Protein AF-A0A292RYZ3-F1 (afdb_monomer)

Radius of gyration: 23.94 Å; Cα contacts (8 Å, |Δi|>4): 50; chains: 1; bounding box: 44×44×69 Å

Sequence (95 aa):
MKILNKNININFSSGLTTKLLLKEKCTNPCKLETYLNKEFGIETNFSGNKTMAYANTLCAQIFQKLSKKMNFNFLFPPFIRIYNKTSLIEKKFCI

Solvent-accessible surface area (backbone atoms only — not comparable to full-atom values): 6000 Å² total; per-residue (Å²): 132,84,82,75,84,69,87,68,80,60,68,83,91,73,91,70,54,73,73,54,52,51,51,33,71,71,43,56,29,71,63,48,31,54,46,38,29,72,78,69,70,41,87,61,83,53,88,76,25,24,45,55,38,45,51,52,53,52,50,52,53,51,52,53,53,48,50,54,53,51,52,47,41,67,79,51,55,78,83,74,79,79,70,52,75,79,73,68,53,79,78,76,79,82,124

Mean predicted aligned error: 12.78 Å

pLDDT: mean 75.66, std 15.17, range [37.34, 92.12]

Foldseek 3Di:
DPPPPPLPLDDDPDDDDPVLVVVLVVADQVVLQVVCCVPPVDHDDNVRRSRVSSVVVVVVVVVVVVVVVVVVCVVVPPPPPPQDPVNPPPPPPPD

Structure (mmCIF, N/CA/C/O backbone):
data_AF-A0A292RYZ3-F1
#
_entry.id   AF-A0A292RYZ3-F1
#
loop_
_atom_site.group_PDB
_atom_site.id
_atom_site.type_symbol
_atom_site.label_atom_id
_atom_site.label_alt_id
_atom_site.label_comp_id
_atom_site.label_asym_id
_atom_site.label_entity_id
_atom_site.label_seq_id
_atom_site.pdbx_PDB_ins_code
_atom_site.Cartn_x
_atom_site.Cartn_y
_atom_site.Cartn_z
_atom_site.occupancy
_atom_site.B_iso_or_equiv
_atom_site.auth_seq_id
_atom_site.auth_comp_id
_atom_site.auth_asym_id
_atom_site.auth_atom_id
_atom_site.pdbx_PDB_model_num
ATOM 1 N N . MET A 1 1 ? -21.686 -4.702 -22.507 1.00 41.19 1 MET A N 1
ATOM 2 C CA . MET A 1 1 ? -20.561 -3.747 -22.610 1.00 41.19 1 MET A CA 1
ATOM 3 C C . MET A 1 1 ? -19.300 -4.470 -22.142 1.00 41.19 1 MET A C 1
ATOM 5 O O . MET A 1 1 ? -19.160 -4.702 -20.950 1.00 41.19 1 MET A O 1
ATOM 9 N N . LYS A 1 2 ? -18.452 -4.966 -23.059 1.00 37.34 2 LYS A N 1
ATOM 10 C CA . LYS A 1 2 ? -17.186 -5.615 -22.672 1.00 37.34 2 LYS A CA 1
ATOM 11 C C . LYS A 1 2 ? -16.255 -4.519 -22.158 1.00 37.34 2 LYS A C 1
ATOM 13 O O . LYS A 1 2 ? -15.850 -3.662 -22.940 1.00 37.34 2 LYS A O 1
ATOM 18 N N . ILE A 1 3 ? -15.962 -4.525 -20.860 1.00 47.94 3 ILE A N 1
ATOM 19 C CA . ILE A 1 3 ? -14.920 -3.676 -20.283 1.00 47.94 3 ILE A CA 1
ATOM 20 C C . ILE A 1 3 ? -13.603 -4.196 -20.857 1.00 47.94 3 ILE A C 1
ATOM 22 O O . ILE A 1 3 ? -13.057 -5.200 -20.410 1.00 47.94 3 ILE A O 1
ATOM 26 N N . LEU A 1 4 ? -13.139 -3.565 -21.933 1.00 42.00 4 LEU A N 1
ATOM 27 C CA . LEU A 1 4 ? -11.775 -3.734 -22.404 1.00 42.00 4 LEU A CA 1
ATOM 28 C C . LEU A 1 4 ? -10.885 -3.126 -21.321 1.00 42.00 4 LEU A C 1
ATOM 30 O O . LEU A 1 4 ? -10.812 -1.902 -21.214 1.00 42.00 4 LEU A O 1
ATOM 34 N N . ASN A 1 5 ? -10.233 -3.973 -20.519 1.00 45.34 5 ASN A N 1
ATOM 35 C CA . ASN A 1 5 ? -9.098 -3.574 -19.688 1.00 45.34 5 ASN A CA 1
ATOM 36 C C . ASN A 1 5 ? -7.984 -3.101 -20.631 1.00 45.34 5 ASN A C 1
ATOM 38 O O . ASN A 1 5 ? -7.068 -3.844 -20.978 1.00 45.34 5 ASN A O 1
ATOM 42 N N . LYS A 1 6 ? -8.087 -1.862 -21.118 1.00 52.50 6 LYS A N 1
ATOM 43 C CA . LYS A 1 6 ? -6.928 -1.175 -21.666 1.00 52.50 6 LYS A CA 1
ATOM 44 C C . LYS A 1 6 ? -5.980 -1.008 -20.489 1.00 52.50 6 LYS A C 1
ATOM 46 O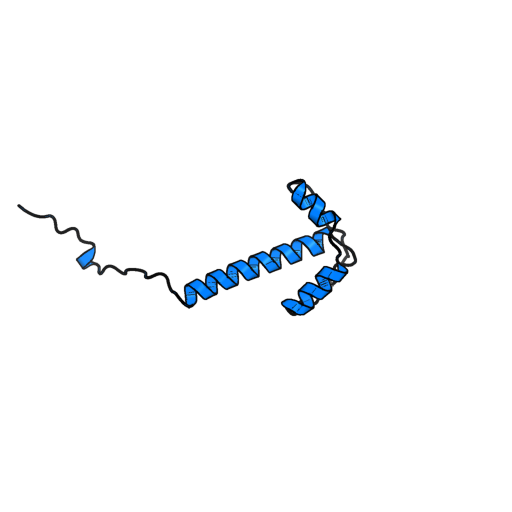 O . LYS A 1 6 ? -6.319 -0.323 -19.527 1.00 52.50 6 LYS A O 1
ATOM 51 N N . ASN A 1 7 ? -4.805 -1.620 -20.586 1.00 56.16 7 ASN A N 1
ATOM 52 C CA . ASN A 1 7 ? -3.663 -1.318 -19.732 1.00 56.16 7 ASN A CA 1
ATOM 53 C C . ASN A 1 7 ? -3.219 0.122 -20.016 1.00 56.16 7 ASN A C 1
ATOM 55 O O . ASN A 1 7 ? -2.260 0.373 -20.743 1.00 56.16 7 ASN A O 1
ATOM 59 N N . ILE A 1 8 ? -3.991 1.088 -19.521 1.00 61.94 8 ILE A N 1
ATOM 60 C CA . ILE A 1 8 ? -3.664 2.502 -19.609 1.00 61.94 8 ILE A CA 1
ATOM 61 C C . ILE A 1 8 ? -2.563 2.734 -18.584 1.00 61.94 8 ILE A C 1
ATOM 63 O O . ILE A 1 8 ? -2.734 2.473 -17.391 1.00 61.94 8 ILE A O 1
ATOM 67 N N . ASN A 1 9 ? -1.417 3.215 -19.052 1.00 61.53 9 ASN A N 1
ATOM 68 C CA . ASN A 1 9 ? -0.342 3.627 -18.168 1.00 61.53 9 ASN A CA 1
ATOM 69 C C . ASN A 1 9 ? -0.734 4.978 -17.546 1.00 61.53 9 ASN A C 1
ATOM 71 O O . ASN A 1 9 ? -0.507 6.040 -18.119 1.00 61.53 9 ASN A O 1
ATOM 75 N N . ILE A 1 10 ? -1.463 4.913 -16.433 1.00 69.62 10 ILE A N 1
ATOM 76 C CA . ILE A 1 10 ? -1.871 6.064 -15.625 1.00 69.62 10 ILE A CA 1
ATOM 77 C C . ILE A 1 10 ? -0.622 6.639 -14.957 1.00 69.62 10 ILE A C 1
ATOM 79 O O . ILE A 1 10 ? 0.100 5.877 -14.331 1.00 69.62 10 ILE A O 1
ATOM 83 N N . ASN A 1 11 ? -0.423 7.956 -15.041 1.00 69.75 11 ASN A N 1
ATOM 84 C CA . ASN A 1 11 ? 0.609 8.703 -14.315 1.00 69.75 11 ASN A CA 1
ATOM 85 C C . ASN A 1 11 ? -0.059 9.739 -13.397 1.00 69.75 11 ASN A C 1
ATOM 87 O O . ASN A 1 11 ? -1.174 10.187 -13.679 1.00 69.75 11 ASN A O 1
ATOM 91 N N . PHE A 1 12 ? 0.623 10.188 -12.339 1.00 68.31 12 PHE A N 1
ATOM 92 C CA . PHE A 1 12 ? 0.170 11.373 -11.604 1.00 68.31 12 PHE A CA 1
ATOM 93 C C . PHE A 1 12 ? 0.382 12.621 -12.470 1.00 68.31 12 PHE A C 1
ATOM 95 O O . PHE A 1 12 ? 1.502 12.917 -12.880 1.00 68.31 12 PHE A O 1
ATOM 102 N N . SER A 1 13 ? -0.692 13.357 -12.755 1.00 60.50 13 SER A N 1
ATOM 103 C CA . SER A 1 13 ? -0.655 14.548 -13.613 1.00 60.50 13 SER A CA 1
ATOM 104 C C . SER A 1 13 ? 0.059 15.738 -12.961 1.00 60.50 13 SER A C 1
ATOM 106 O O . SER A 1 13 ? 0.671 16.535 -13.665 1.00 60.50 13 SER A O 1
ATOM 108 N N . SER A 1 14 ? -0.011 15.858 -11.631 1.00 63.53 14 SER A N 1
ATOM 109 C CA . SER A 1 14 ? 0.666 16.865 -10.796 1.00 63.53 14 SER A CA 1
ATOM 110 C C . SER A 1 14 ? 0.231 16.700 -9.326 1.00 63.53 14 SER A C 1
ATOM 112 O O . SER A 1 14 ? -0.669 15.917 -9.027 1.00 63.53 14 SER A O 1
ATOM 114 N N . GLY A 1 15 ? 0.869 17.415 -8.388 1.00 69.50 15 GLY A N 1
ATOM 115 C CA . GLY A 1 15 ? 0.385 17.543 -6.999 1.00 69.50 15 GLY A CA 1
ATOM 116 C C . GLY A 1 15 ? 1.057 16.649 -5.950 1.00 69.50 15 GLY A C 1
ATOM 117 O O . GLY A 1 15 ? 0.746 16.752 -4.766 1.00 69.50 15 GLY A O 1
ATOM 118 N N . LEU A 1 16 ? 2.013 15.807 -6.343 1.00 73.94 16 LEU A N 1
ATOM 119 C CA . LEU A 1 16 ? 2.848 15.073 -5.393 1.00 73.94 16 LEU A CA 1
ATOM 120 C C . LEU A 1 16 ? 4.056 15.903 -4.956 1.00 73.94 16 LEU A C 1
ATOM 122 O O . LEU A 1 16 ? 4.697 16.581 -5.758 1.00 73.94 16 LEU A O 1
ATOM 126 N N . THR A 1 17 ? 4.426 15.781 -3.681 1.00 82.25 17 THR A N 1
ATOM 127 C CA . THR A 1 17 ? 5.721 16.284 -3.209 1.00 82.25 17 THR A CA 1
ATOM 128 C C . THR A 1 17 ? 6.861 15.516 -3.887 1.00 82.25 17 THR A C 1
ATOM 130 O O . THR A 1 17 ? 6.728 14.333 -4.211 1.00 82.25 17 THR A O 1
ATOM 133 N N . THR A 1 18 ? 8.021 16.154 -4.057 1.00 79.69 18 THR A N 1
ATOM 134 C CA . THR A 1 18 ? 9.226 15.547 -4.665 1.00 79.69 18 THR A CA 1
ATOM 135 C C . THR A 1 18 ? 9.608 14.208 -4.033 1.00 79.69 18 THR A C 1
ATOM 137 O O . THR A 1 18 ? 9.981 13.266 -4.731 1.00 79.69 18 THR A O 1
ATOM 140 N N . LYS A 1 19 ? 9.436 14.075 -2.713 1.00 85.12 19 LYS A N 1
ATOM 141 C CA . LYS A 1 19 ? 9.663 12.822 -1.980 1.00 85.12 19 LYS A CA 1
ATOM 142 C C . LYS A 1 19 ? 8.735 11.687 -2.429 1.00 85.12 19 LYS A C 1
ATOM 144 O O . LYS A 1 19 ? 9.173 10.541 -2.492 1.00 85.12 19 LYS A O 1
ATOM 149 N N . LEU A 1 20 ? 7.465 11.981 -2.706 1.00 82.31 20 LEU A N 1
ATOM 150 C CA . LEU A 1 20 ? 6.490 10.982 -3.153 1.00 82.31 20 LEU A CA 1
ATOM 151 C C . LEU A 1 20 ? 6.741 10.577 -4.610 1.00 82.31 20 LEU A C 1
ATOM 153 O O . LEU A 1 20 ? 6.715 9.387 -4.909 1.00 82.31 20 LEU A O 1
ATOM 157 N N . LEU A 1 21 ? 7.110 11.531 -5.469 1.00 81.88 21 LEU A N 1
ATOM 158 C CA . LEU A 1 21 ? 7.513 11.254 -6.855 1.00 81.88 21 LEU A CA 1
ATOM 159 C C . LEU A 1 21 ? 8.735 10.326 -6.932 1.00 81.88 21 LEU A C 1
ATOM 161 O O . LEU A 1 21 ? 8.782 9.408 -7.749 1.00 81.88 21 LEU A O 1
ATOM 165 N N . LEU A 1 22 ? 9.733 10.528 -6.066 1.00 84.38 22 LEU A N 1
ATOM 166 C CA . LEU A 1 22 ? 10.899 9.640 -6.009 1.00 84.38 22 LEU A CA 1
ATOM 167 C C . LEU A 1 22 ? 10.510 8.221 -5.581 1.00 84.38 22 LEU A C 1
ATOM 169 O O . LEU A 1 22 ? 10.986 7.247 -6.162 1.00 84.38 22 LEU A O 1
ATOM 173 N N . LYS A 1 23 ? 9.614 8.092 -4.597 1.00 84.88 23 LYS A N 1
ATOM 174 C CA . LYS A 1 23 ? 9.116 6.785 -4.146 1.00 84.88 23 LYS A CA 1
ATOM 175 C C . LYS A 1 23 ? 8.351 6.050 -5.241 1.00 84.88 23 LYS A C 1
ATOM 177 O O . LYS A 1 23 ? 8.584 4.860 -5.440 1.00 84.88 23 LYS A O 1
ATOM 182 N N . GLU A 1 24 ? 7.498 6.752 -5.976 1.00 85.44 24 GLU A N 1
ATOM 183 C CA . GLU A 1 24 ? 6.809 6.207 -7.145 1.00 85.44 24 GLU A CA 1
ATOM 184 C C . GLU A 1 24 ? 7.814 5.698 -8.194 1.00 85.44 24 GLU A C 1
ATOM 186 O O . GLU A 1 24 ? 7.737 4.548 -8.623 1.00 85.44 24 GLU A O 1
ATOM 191 N N . LYS A 1 25 ? 8.827 6.495 -8.559 1.00 85.19 25 LYS A N 1
ATOM 192 C CA . LYS A 1 25 ? 9.843 6.086 -9.549 1.00 85.19 25 LYS A CA 1
ATOM 193 C C . LYS A 1 25 ? 10.635 4.846 -9.125 1.00 85.19 25 LYS A C 1
ATOM 195 O O . LYS A 1 25 ? 10.934 3.996 -9.972 1.00 85.19 25 LYS A O 1
ATOM 200 N N . CYS A 1 26 ? 10.940 4.730 -7.833 1.00 87.25 26 CYS A N 1
ATOM 201 C CA . CYS A 1 26 ? 11.632 3.584 -7.237 1.00 87.25 26 CYS A CA 1
ATOM 202 C C . CYS A 1 26 ? 10.715 2.375 -6.981 1.00 87.25 26 CYS A C 1
ATOM 204 O O . CYS A 1 26 ? 11.183 1.341 -6.500 1.00 87.25 26 CYS A O 1
ATOM 206 N N . THR A 1 27 ? 9.421 2.478 -7.288 1.00 87.56 27 THR A N 1
ATOM 207 C CA . THR A 1 27 ? 8.465 1.391 -7.087 1.00 87.56 27 THR A CA 1
ATOM 208 C C . THR A 1 27 ? 8.709 0.257 -8.082 1.00 87.56 27 THR A C 1
ATOM 210 O O . THR A 1 27 ? 8.901 0.483 -9.279 1.00 87.56 27 THR A O 1
ATOM 213 N N . ASN A 1 28 ? 8.684 -0.979 -7.577 1.00 92.12 28 ASN A N 1
ATOM 214 C CA . ASN A 1 28 ? 8.718 -2.197 -8.379 1.00 92.12 28 ASN A CA 1
ATOM 215 C C . ASN A 1 28 ? 7.322 -2.850 -8.350 1.00 92.12 28 ASN A C 1
ATOM 217 O O . ASN A 1 28 ? 6.957 -3.413 -7.314 1.00 92.12 28 ASN A O 1
ATOM 221 N N . PRO A 1 29 ? 6.557 -2.787 -9.455 1.00 90.88 29 PRO A N 1
ATOM 222 C CA . PRO A 1 29 ? 5.191 -3.302 -9.516 1.00 90.88 29 PRO A CA 1
ATOM 223 C C . PRO A 1 29 ? 5.075 -4.782 -9.139 1.00 90.88 29 PRO A C 1
ATOM 225 O O . PRO A 1 29 ? 4.273 -5.104 -8.273 1.00 90.88 29 PRO A O 1
ATOM 228 N N . CYS A 1 30 ? 5.940 -5.657 -9.661 1.00 91.25 30 CYS A N 1
ATOM 229 C CA . CYS A 1 30 ? 5.891 -7.099 -9.376 1.00 91.25 30 CYS A CA 1
ATOM 230 C C . CYS A 1 30 ? 6.102 -7.421 -7.890 1.00 91.25 30 CYS A C 1
ATOM 232 O O . CYS A 1 30 ? 5.435 -8.287 -7.316 1.00 91.25 30 CYS A O 1
ATOM 234 N N . LYS A 1 31 ? 7.011 -6.690 -7.228 1.00 91.44 31 LYS A N 1
ATOM 235 C CA . LYS A 1 31 ? 7.197 -6.827 -5.775 1.00 91.44 31 LYS A CA 1
ATOM 236 C C . LYS A 1 31 ? 5.939 -6.418 -5.010 1.00 91.44 31 LYS A C 1
ATOM 238 O O . LYS A 1 31 ? 5.609 -7.052 -4.012 1.00 91.44 31 LYS A O 1
ATOM 243 N N . LEU A 1 32 ? 5.244 -5.376 -5.468 1.00 90.81 32 LEU A N 1
ATOM 244 C CA . LEU A 1 32 ? 4.019 -4.904 -4.828 1.00 90.81 32 LEU A CA 1
ATOM 245 C C . LEU A 1 32 ? 2.820 -5.820 -5.083 1.00 90.81 32 LEU A C 1
ATOM 247 O O . LEU A 1 32 ? 2.030 -6.009 -4.167 1.00 90.81 32 LEU A O 1
ATOM 251 N N . GLU A 1 33 ? 2.709 -6.430 -6.261 1.00 92.00 33 GLU A N 1
ATOM 252 C CA . GLU A 1 33 ? 1.693 -7.458 -6.545 1.00 92.00 33 GLU A CA 1
ATOM 253 C C . GLU A 1 33 ? 1.850 -8.640 -5.588 1.00 92.00 33 GLU A C 1
ATOM 255 O O . GLU A 1 33 ? 0.893 -9.065 -4.944 1.00 92.00 33 GLU A O 1
ATOM 260 N N . THR A 1 34 ? 3.091 -9.108 -5.415 1.00 91.88 34 THR A N 1
ATOM 261 C CA . THR A 1 34 ? 3.400 -10.208 -4.492 1.00 91.88 34 THR A CA 1
ATOM 262 C C . THR A 1 34 ? 3.071 -9.827 -3.047 1.00 91.88 34 THR A C 1
ATOM 264 O O . THR A 1 34 ? 2.510 -10.628 -2.304 1.00 91.88 34 THR A O 1
ATOM 267 N N . TYR A 1 35 ? 3.395 -8.593 -2.645 1.00 91.12 35 TYR A N 1
ATOM 268 C CA . TYR A 1 35 ? 3.079 -8.070 -1.317 1.00 91.12 35 TYR A CA 1
ATOM 269 C C . TYR A 1 35 ? 1.568 -7.979 -1.068 1.00 91.12 35 TYR A C 1
ATOM 271 O O . TYR A 1 35 ? 1.096 -8.436 -0.030 1.00 91.12 35 TYR A O 1
ATOM 279 N N . LEU A 1 36 ? 0.805 -7.422 -2.013 1.00 89.50 36 LEU A N 1
ATOM 280 C CA . LEU A 1 36 ? -0.644 -7.266 -1.880 1.00 89.50 36 LEU A CA 1
ATOM 281 C C . LEU A 1 36 ? -1.362 -8.615 -1.832 1.00 89.50 36 LEU A C 1
ATOM 283 O O . LEU A 1 36 ? -2.271 -8.790 -1.020 1.00 89.50 36 LEU A O 1
ATOM 287 N N . ASN A 1 37 ? -0.910 -9.580 -2.632 1.00 91.06 37 ASN A N 1
ATOM 288 C CA . ASN A 1 37 ? -1.454 -10.928 -2.584 1.00 91.06 37 ASN A CA 1
ATOM 289 C C . ASN A 1 37 ? -1.133 -11.609 -1.243 1.00 91.06 37 ASN A C 1
ATOM 291 O O . ASN A 1 37 ? -2.015 -12.153 -0.590 1.00 91.06 37 ASN A O 1
ATOM 295 N N . LYS A 1 38 ? 0.115 -11.513 -0.767 1.00 90.9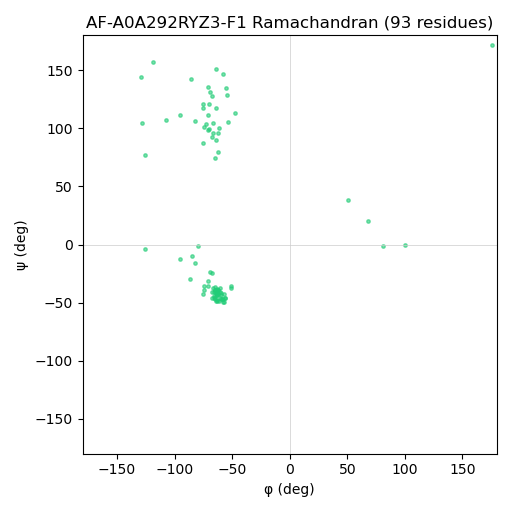4 38 LYS A N 1
ATOM 296 C 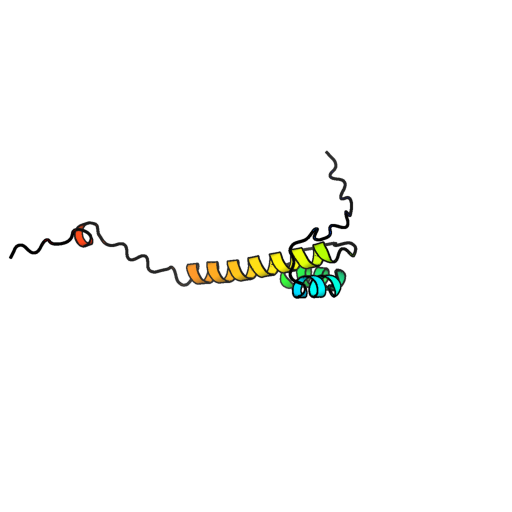CA . LYS A 1 38 ? 0.532 -12.177 0.475 1.00 90.94 38 LYS A CA 1
ATOM 297 C C . LYS A 1 38 ? -0.131 -11.602 1.730 1.00 90.94 38 LYS A C 1
ATOM 299 O O . LYS A 1 38 ? -0.554 -12.364 2.591 1.00 90.94 38 LYS A O 1
ATOM 304 N N . GLU A 1 39 ? -0.181 -10.280 1.858 1.00 87.31 39 GLU A N 1
ATOM 305 C CA . GLU A 1 39 ? -0.662 -9.629 3.086 1.00 87.31 39 GLU A CA 1
ATOM 306 C C . GLU A 1 39 ? -2.179 -9.434 3.106 1.00 87.31 39 GLU A C 1
ATOM 308 O O . GLU A 1 39 ? -2.779 -9.404 4.179 1.00 87.31 39 GLU A O 1
ATOM 313 N N . PHE A 1 40 ? -2.802 -9.272 1.934 1.00 85.44 40 PHE A N 1
ATOM 314 C CA . PHE A 1 40 ? -4.216 -8.909 1.825 1.00 85.44 40 PHE A CA 1
ATOM 315 C C . PHE A 1 40 ? -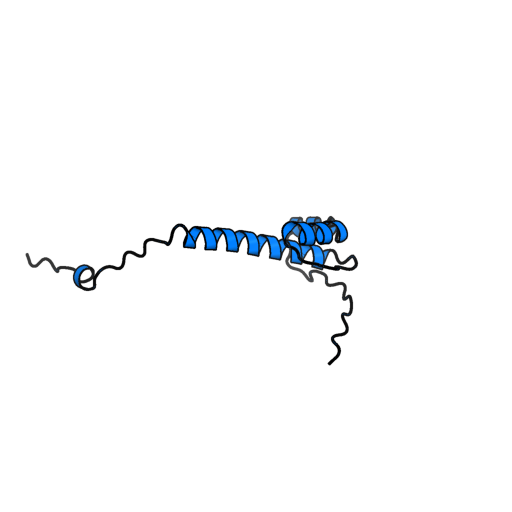5.042 -9.875 0.961 1.00 85.44 40 PHE A C 1
ATOM 317 O O . PHE A 1 40 ? -6.253 -9.690 0.872 1.00 85.44 40 PHE A O 1
ATOM 324 N N . GLY A 1 41 ? -4.433 -10.883 0.323 1.00 87.00 41 GLY A N 1
ATOM 325 C CA . GLY A 1 41 ? -5.128 -11.812 -0.579 1.00 87.00 41 GLY A CA 1
ATOM 326 C C . GLY A 1 41 ? -5.629 -11.163 -1.873 1.00 87.00 41 GLY A C 1
ATOM 327 O O . GLY A 1 41 ? -6.562 -11.670 -2.490 1.00 87.00 41 GLY A O 1
ATOM 328 N N . ILE A 1 42 ? -5.074 -10.007 -2.256 1.00 84.88 42 ILE A N 1
ATOM 329 C CA . ILE A 1 42 ? -5.525 -9.252 -3.430 1.00 84.88 42 ILE A CA 1
ATOM 330 C C . ILE A 1 42 ? -4.656 -9.624 -4.630 1.00 84.88 42 ILE A C 1
ATOM 332 O O . ILE A 1 42 ? -3.486 -9.241 -4.703 1.00 84.88 42 ILE A O 1
ATOM 336 N N . GLU A 1 43 ? -5.245 -10.314 -5.603 1.00 87.06 43 GLU A N 1
ATOM 337 C CA . GLU A 1 43 ? -4.610 -10.551 -6.897 1.00 87.06 43 GLU A CA 1
ATOM 338 C C . GLU A 1 43 ? -4.643 -9.275 -7.746 1.00 87.06 43 GLU A C 1
ATOM 340 O O . GLU A 1 43 ? -5.702 -8.755 -8.105 1.00 87.06 43 GLU A O 1
ATOM 345 N N . THR A 1 44 ? -3.463 -8.750 -8.069 1.00 85.25 44 THR A N 1
ATOM 346 C CA . THR A 1 44 ? -3.306 -7.549 -8.893 1.00 85.25 44 THR A CA 1
ATOM 347 C C . THR A 1 44 ? -2.329 -7.801 -10.027 1.00 85.25 44 THR A C 1
ATOM 349 O O . THR A 1 44 ? -1.313 -8.459 -9.826 1.00 85.25 44 THR A O 1
ATOM 352 N N . ASN A 1 45 ? -2.593 -7.203 -11.187 1.00 88.38 45 ASN A N 1
ATOM 353 C CA . ASN A 1 45 ? -1.646 -7.117 -12.292 1.00 88.38 45 ASN A CA 1
ATOM 354 C C . ASN A 1 45 ? -1.541 -5.652 -12.725 1.00 88.38 45 ASN A C 1
ATOM 356 O O . ASN A 1 45 ? -2.440 -5.112 -13.368 1.00 88.38 45 ASN A O 1
ATOM 360 N N . PHE A 1 46 ? -0.447 -5.005 -12.347 1.00 86.25 46 PHE A N 1
ATOM 361 C CA . PHE A 1 46 ? -0.142 -3.622 -12.686 1.00 86.25 46 PHE A CA 1
ATOM 362 C C . PHE A 1 46 ? 0.524 -3.491 -14.053 1.00 86.25 46 PHE A C 1
ATOM 364 O O . PHE A 1 46 ? 0.679 -2.371 -14.530 1.00 86.25 46 PHE A O 1
ATOM 371 N N . SER A 1 47 ? 0.934 -4.595 -14.691 1.00 86.38 47 SER A N 1
ATOM 372 C CA . SER A 1 47 ? 1.537 -4.593 -16.033 1.00 86.38 47 SER A CA 1
ATOM 373 C C . SER A 1 47 ? 2.693 -3.586 -16.171 1.00 86.38 47 SER A C 1
ATOM 375 O O . SER A 1 47 ? 2.830 -2.898 -17.179 1.00 86.38 47 SER A O 1
ATOM 377 N N . GLY A 1 48 ? 3.510 -3.454 -15.120 1.00 84.62 48 GLY A N 1
ATOM 378 C CA . GLY A 1 48 ? 4.634 -2.512 -15.078 1.00 84.62 48 GLY A CA 1
ATOM 379 C C . GLY A 1 48 ? 4.271 -1.058 -14.737 1.00 84.62 48 GLY A C 1
ATOM 380 O O . GLY A 1 48 ? 5.175 -0.230 -14.610 1.00 84.62 48 GLY A O 1
ATOM 381 N N . ASN A 1 49 ? 2.992 -0.734 -14.521 1.00 88.12 49 ASN A N 1
ATOM 382 C CA . ASN A 1 49 ? 2.554 0.600 -14.121 1.00 88.12 49 ASN A CA 1
ATOM 383 C C . ASN A 1 49 ? 2.928 0.889 -12.653 1.00 88.12 49 ASN A C 1
ATOM 385 O O . ASN A 1 49 ? 2.290 0.420 -11.706 1.00 88.12 49 ASN A O 1
ATOM 389 N N . LYS A 1 50 ? 3.974 1.699 -12.469 1.00 89.31 50 LYS A N 1
ATOM 390 C CA . LYS A 1 50 ? 4.496 2.094 -11.152 1.00 89.31 50 L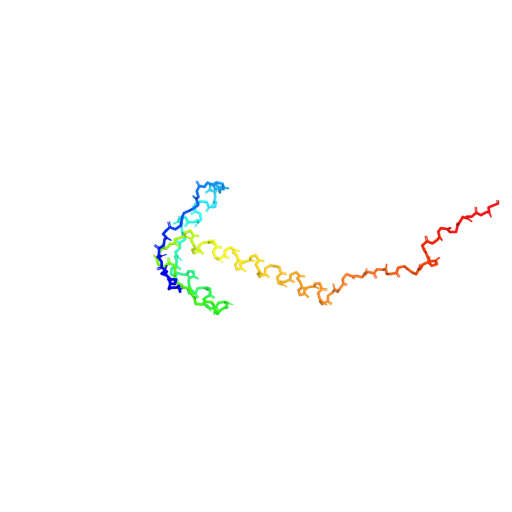YS A CA 1
ATOM 391 C C . LYS A 1 50 ? 3.535 2.977 -10.375 1.00 89.31 50 LYS A C 1
ATOM 393 O O . LYS A 1 50 ? 3.393 2.790 -9.171 1.00 89.31 50 LYS A O 1
ATOM 398 N N . THR A 1 51 ? 2.882 3.911 -11.051 1.00 87.44 51 THR A N 1
ATOM 399 C CA . THR A 1 51 ? 1.923 4.843 -10.459 1.00 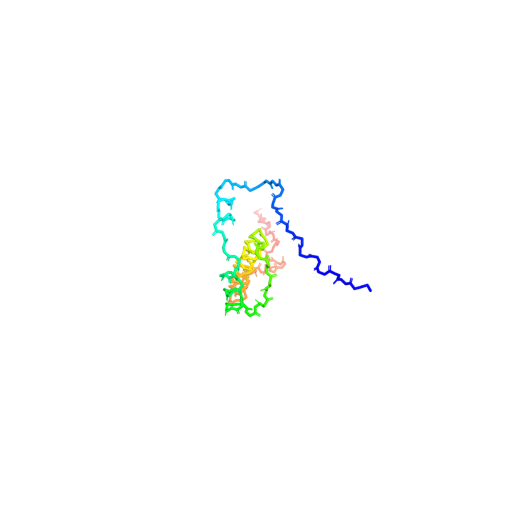87.44 51 THR A CA 1
ATOM 400 C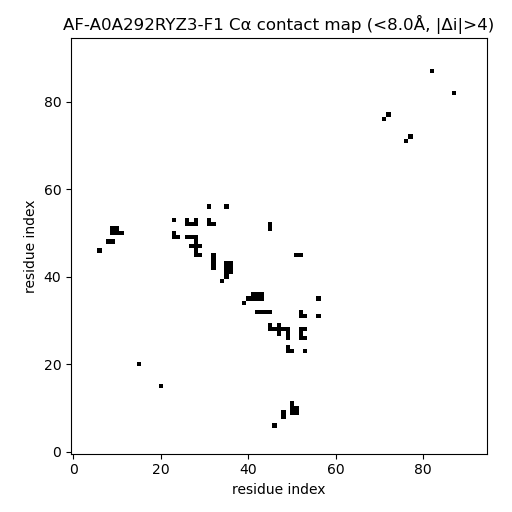 C . THR A 1 51 ? 0.749 4.082 -9.857 1.00 87.44 51 THR A C 1
ATOM 402 O O . THR A 1 51 ? 0.407 4.291 -8.695 1.00 87.44 51 THR A O 1
ATOM 405 N N . MET A 1 52 ? 0.178 3.144 -10.616 1.00 88.06 52 MET A N 1
ATOM 406 C CA . MET A 1 52 ? -0.944 2.319 -10.175 1.00 88.06 52 MET A CA 1
ATOM 407 C C . MET A 1 52 ? -0.544 1.396 -9.023 1.00 88.06 52 MET A C 1
ATOM 409 O O . MET A 1 52 ? -1.252 1.330 -8.017 1.00 88.06 52 MET A O 1
ATOM 413 N N . ALA A 1 53 ? 0.619 0.746 -9.129 1.00 89.50 53 ALA A N 1
ATOM 414 C CA . ALA A 1 53 ? 1.149 -0.088 -8.056 1.00 89.50 53 ALA A CA 1
ATOM 415 C C . ALA A 1 53 ? 1.353 0.727 -6.766 1.00 89.50 53 ALA A C 1
ATOM 417 O O . ALA A 1 53 ? 0.906 0.333 -5.686 1.00 89.50 53 ALA A O 1
ATOM 418 N N . TYR A 1 54 ? 1.970 1.905 -6.881 1.00 89.62 54 TYR A N 1
ATOM 419 C CA . TYR A 1 54 ? 2.217 2.796 -5.753 1.00 89.62 54 TYR A CA 1
ATOM 420 C C . TYR A 1 54 ? 0.910 3.299 -5.124 1.00 89.62 54 TYR A C 1
ATOM 422 O O . TYR A 1 54 ? 0.728 3.176 -3.912 1.00 89.62 54 TYR A O 1
ATOM 430 N N . ALA A 1 55 ? -0.038 3.781 -5.931 1.00 88.50 55 ALA A N 1
ATOM 431 C CA . ALA A 1 55 ? -1.341 4.247 -5.460 1.00 88.50 55 ALA A CA 1
ATOM 432 C C . ALA A 1 55 ? -2.106 3.151 -4.702 1.00 88.50 55 ALA A C 1
ATOM 434 O O . ALA A 1 55 ? -2.569 3.384 -3.585 1.00 88.50 55 ALA A O 1
ATOM 435 N N . ASN A 1 56 ? -2.169 1.935 -5.252 1.00 89.25 56 ASN A N 1
ATOM 436 C CA . ASN A 1 56 ? -2.890 0.834 -4.614 1.00 89.25 56 ASN A CA 1
ATOM 437 C C . ASN A 1 56 ? -2.260 0.414 -3.285 1.00 89.25 56 ASN A C 1
ATOM 439 O O . ASN A 1 56 ? -2.981 0.138 -2.325 1.00 89.25 56 ASN A O 1
ATOM 443 N N . THR A 1 57 ? -0.930 0.438 -3.178 1.00 88.00 57 THR A N 1
ATOM 444 C CA . THR A 1 57 ? -0.281 0.172 -1.885 1.00 88.00 57 THR A CA 1
ATOM 445 C C . THR A 1 57 ? -0.556 1.245 -0.841 1.00 88.00 57 THR A C 1
ATOM 447 O O . THR A 1 57 ? -0.778 0.909 0.323 1.00 88.00 57 THR A O 1
ATOM 450 N N . LEU A 1 58 ? -0.610 2.523 -1.230 1.00 88.88 58 LEU A N 1
ATOM 451 C CA . LEU A 1 58 ? -1.013 3.595 -0.318 1.00 88.88 58 LEU A CA 1
ATOM 452 C C . LEU A 1 58 ? -2.461 3.412 0.148 1.00 88.88 58 LEU A C 1
ATOM 454 O O . LEU A 1 58 ? -2.730 3.526 1.345 1.00 88.88 58 LEU A O 1
ATOM 458 N N . CYS A 1 59 ? -3.374 3.068 -0.763 1.00 89.69 59 CYS A N 1
ATOM 459 C CA . CYS A 1 59 ? -4.764 2.764 -0.422 1.00 89.69 59 CYS A CA 1
ATOM 460 C C . CYS A 1 59 ? -4.855 1.624 0.600 1.00 89.69 59 CYS A C 1
ATOM 462 O O . CYS A 1 59 ? -5.489 1.793 1.642 1.00 89.69 59 CYS A O 1
ATOM 464 N N . ALA A 1 60 ? -4.167 0.503 0.361 1.00 88.38 60 ALA A N 1
ATOM 465 C CA . ALA A 1 60 ? -4.147 -0.630 1.289 1.00 88.38 60 ALA A CA 1
ATOM 466 C C . ALA A 1 60 ? -3.653 -0.221 2.692 1.00 88.38 60 ALA A C 1
ATOM 468 O O . ALA A 1 60 ? -4.268 -0.567 3.701 1.00 88.38 60 ALA A O 1
ATOM 469 N N . GLN A 1 61 ? -2.597 0.596 2.772 1.00 88.12 61 GLN A N 1
ATOM 470 C CA . GLN A 1 61 ? -2.078 1.108 4.046 1.00 88.12 61 GLN A CA 1
ATOM 471 C C . GLN A 1 61 ? -3.067 2.034 4.769 1.00 88.12 61 GLN A C 1
ATOM 473 O O . GLN A 1 61 ? -3.177 1.980 5.998 1.00 88.12 61 GLN A O 1
ATOM 478 N N . ILE A 1 62 ? -3.780 2.892 4.033 1.00 90.25 62 ILE A N 1
ATOM 479 C CA . ILE A 1 62 ? -4.814 3.769 4.600 1.00 90.25 62 ILE A CA 1
ATOM 480 C C . ILE A 1 62 ? -5.952 2.922 5.171 1.00 90.25 62 ILE A C 1
ATOM 482 O O . ILE A 1 62 ? -6.317 3.110 6.334 1.00 90.25 62 ILE A O 1
ATOM 486 N N . PHE A 1 63 ? -6.455 1.949 4.407 1.00 88.19 63 PHE A N 1
ATOM 487 C CA . PHE A 1 63 ? -7.505 1.045 4.875 1.00 88.19 63 PHE A CA 1
ATOM 488 C C . PHE A 1 63 ? -7.070 0.237 6.094 1.00 88.19 63 PHE A C 1
ATOM 490 O O . PHE A 1 63 ? -7.830 0.136 7.055 1.00 88.19 63 PHE A O 1
ATOM 497 N N . GLN A 1 64 ? -5.830 -0.253 6.129 1.00 87.31 64 GLN A N 1
ATOM 498 C CA . GLN A 1 64 ? -5.310 -0.969 7.292 1.00 87.31 64 GLN A CA 1
ATOM 499 C C . GLN A 1 64 ? -5.258 -0.074 8.542 1.00 87.31 64 GLN A C 1
ATOM 501 O O . GLN A 1 64 ? -5.639 -0.502 9.634 1.00 87.31 64 GLN A O 1
ATOM 506 N N . LYS A 1 65 ? -4.815 1.185 8.409 1.00 90.06 65 LYS A N 1
ATOM 507 C CA . LYS A 1 65 ? -4.811 2.148 9.524 1.00 90.06 65 LYS A CA 1
ATOM 508 C C . LYS A 1 65 ? -6.224 2.478 10.001 1.00 90.06 65 LYS A C 1
ATOM 510 O O . LYS A 1 65 ? -6.446 2.554 11.209 1.00 90.06 65 LYS A O 1
ATOM 515 N N . LEU A 1 66 ? -7.163 2.667 9.075 1.00 87.81 66 LEU A N 1
ATOM 516 C CA . LEU A 1 66 ? -8.568 2.925 9.396 1.00 87.81 66 LEU A CA 1
ATOM 517 C C . LEU A 1 66 ? -9.207 1.725 10.095 1.00 87.81 66 LEU A C 1
ATOM 519 O O . LEU A 1 66 ? -9.810 1.900 11.147 1.00 87.81 66 LEU A O 1
ATOM 523 N N . SER A 1 67 ? -8.997 0.514 9.577 1.00 85.94 67 SER A N 1
ATOM 524 C CA . SER A 1 67 ? -9.463 -0.735 10.186 1.00 85.94 67 SER A CA 1
ATOM 525 C C . SER A 1 67 ? -8.949 -0.886 11.620 1.00 85.94 67 SER A C 1
ATOM 527 O O . SER A 1 67 ? -9.736 -1.121 12.531 1.00 85.94 67 SER A O 1
ATOM 529 N N . LYS A 1 68 ? -7.657 -0.624 11.868 1.00 86.56 68 LYS A N 1
ATOM 530 C CA . LYS A 1 68 ? -7.094 -0.635 13.230 1.00 86.56 68 LYS A CA 1
ATOM 531 C C . LYS A 1 68 ? -7.771 0.374 14.160 1.00 86.56 68 LYS A C 1
ATOM 533 O O . LYS A 1 68 ? -8.075 0.026 15.296 1.00 86.56 68 LYS A O 1
ATOM 538 N N . LYS A 1 69 ? -8.028 1.602 13.693 1.00 84.31 69 LYS A N 1
ATOM 539 C CA . LYS A 1 69 ? -8.743 2.618 14.487 1.00 84.31 69 LYS A CA 1
ATOM 540 C C . LYS A 1 69 ? -10.197 2.229 14.758 1.00 84.31 69 LYS A C 1
ATOM 542 O O . LYS A 1 69 ? -10.666 2.413 15.873 1.00 84.31 69 LYS A O 1
ATOM 547 N N . MET A 1 70 ? -10.892 1.676 13.767 1.00 81.56 70 MET A N 1
ATOM 548 C CA . MET A 1 70 ? -12.269 1.205 13.926 1.00 81.56 70 MET A CA 1
ATOM 549 C C . MET A 1 70 ? -12.348 0.040 14.911 1.00 81.56 70 MET A C 1
ATOM 551 O O . MET A 1 70 ? -13.174 0.070 15.814 1.00 81.56 70 MET A O 1
ATOM 555 N N . ASN A 1 71 ? -11.442 -0.934 14.805 1.00 76.06 71 ASN A N 1
ATOM 556 C CA . ASN A 1 71 ? -11.365 -2.052 15.744 1.00 76.06 71 ASN A CA 1
ATOM 557 C C . ASN A 1 71 ? -11.032 -1.577 17.162 1.00 76.06 71 ASN A C 1
ATOM 559 O O . ASN A 1 71 ? -11.614 -2.073 18.121 1.00 76.06 71 ASN A O 1
ATOM 563 N N . PHE A 1 72 ? -10.141 -0.589 17.303 1.00 73.81 72 PHE A N 1
ATOM 564 C CA . PHE A 1 72 ? -9.867 0.037 18.596 1.00 73.81 72 PHE A CA 1
ATOM 565 C C . PHE A 1 72 ? -11.122 0.692 19.181 1.00 73.81 72 PHE A C 1
ATOM 567 O O . PHE A 1 72 ? -11.434 0.452 20.339 1.00 73.81 72 PHE A O 1
ATOM 574 N N . ASN A 1 73 ? -11.876 1.447 18.379 1.00 71.00 73 ASN A N 1
ATOM 575 C CA . ASN A 1 73 ? -13.133 2.063 18.811 1.00 71.00 73 ASN A CA 1
ATOM 576 C C . ASN A 1 73 ? -14.241 1.036 19.087 1.00 71.00 73 ASN A C 1
ATOM 578 O O . ASN A 1 73 ? -15.162 1.331 19.833 1.00 71.00 73 ASN A O 1
ATOM 582 N N . PHE A 1 74 ? -14.196 -0.149 18.480 1.00 69.81 74 PHE A N 1
ATOM 583 C CA . PHE A 1 74 ? -15.129 -1.227 18.803 1.00 69.81 74 PHE A CA 1
ATOM 584 C C . PHE A 1 74 ? -14.770 -1.897 20.135 1.00 69.81 74 PHE A C 1
ATOM 586 O O . PHE A 1 74 ? -15.649 -2.164 20.947 1.00 69.81 74 PHE A O 1
ATOM 593 N N . LEU A 1 75 ? -13.476 -2.141 20.372 1.00 68.00 75 LEU A N 1
ATOM 594 C CA . LEU A 1 75 ? -12.973 -2.745 21.609 1.00 68.00 75 LEU A CA 1
ATOM 595 C C . LEU A 1 75 ? -13.072 -1.783 22.804 1.00 68.00 75 LEU A C 1
ATOM 597 O O . LEU A 1 75 ? -13.357 -2.198 23.923 1.00 68.00 75 LEU A O 1
ATOM 601 N N . PHE A 1 76 ? -12.860 -0.495 22.546 1.00 67.00 76 PHE A N 1
ATOM 602 C CA . PHE A 1 76 ? -12.971 0.601 23.497 1.00 67.00 76 PHE A CA 1
ATOM 603 C C . PHE A 1 76 ? -13.935 1.640 22.925 1.00 67.00 76 PHE A C 1
ATOM 605 O O . PHE A 1 76 ? -13.488 2.665 22.392 1.00 67.00 76 PHE A O 1
ATOM 612 N N . PRO A 1 77 ? -15.255 1.385 22.986 1.00 66.81 77 PRO A N 1
ATOM 613 C CA . PRO A 1 77 ? -16.224 2.375 22.555 1.00 66.81 77 PRO A CA 1
ATOM 614 C C . PRO A 1 77 ? -15.972 3.668 23.323 1.00 66.81 77 PRO A C 1
ATOM 616 O O . PRO A 1 77 ? -15.750 3.623 24.540 1.00 66.81 77 PRO A O 1
ATOM 619 N N . PRO A 1 78 ? -15.969 4.831 22.645 1.00 64.62 78 PRO A N 1
ATOM 620 C CA . PRO A 1 78 ? -15.897 6.087 23.360 1.00 64.62 78 PRO A CA 1
ATOM 621 C C . PRO A 1 78 ? -17.037 6.090 24.374 1.00 64.62 78 PRO A C 1
ATOM 623 O O . PRO A 1 78 ? -18.185 5.812 24.022 1.00 64.62 78 PRO A O 1
ATOM 626 N N . PHE A 1 79 ? -16.717 6.368 25.637 1.00 62.88 79 PHE A N 1
ATOM 627 C CA . PHE A 1 79 ? -17.727 6.542 26.669 1.00 62.88 79 PHE A CA 1
ATOM 628 C C . PHE A 1 79 ? -18.556 7.774 26.306 1.00 62.88 79 PHE A C 1
ATOM 630 O O . PHE A 1 79 ? -18.231 8.901 26.680 1.00 62.88 79 PHE A O 1
ATOM 637 N N . ILE A 1 80 ? -19.625 7.567 25.538 1.00 63.12 80 ILE A N 1
ATOM 638 C CA . ILE A 1 80 ? -20.643 8.582 25.325 1.00 63.12 80 ILE A CA 1
ATOM 639 C C . ILE A 1 80 ? -21.347 8.696 26.667 1.00 63.12 80 ILE A C 1
ATOM 641 O O . ILE A 1 80 ? -22.167 7.857 27.039 1.00 63.12 80 ILE A O 1
ATOM 645 N N . ARG A 1 81 ? -20.973 9.717 27.437 1.00 57.78 81 ARG A N 1
ATOM 646 C CA . ARG A 1 81 ? -21.690 10.067 28.655 1.00 57.78 81 ARG A CA 1
ATOM 647 C C . ARG A 1 81 ? -23.056 10.588 28.220 1.00 57.78 81 ARG A C 1
ATOM 649 O O . ARG A 1 81 ? -23.209 11.759 27.885 1.00 57.78 81 ARG A O 1
ATOM 656 N N . ILE A 1 82 ? -24.036 9.691 28.152 1.00 61.38 82 ILE A N 1
ATOM 657 C CA . ILE A 1 82 ? -25.431 10.065 27.953 1.00 61.38 82 ILE A CA 1
ATOM 658 C C . ILE A 1 82 ? -25.863 10.714 29.264 1.00 61.38 82 ILE A C 1
ATOM 660 O O . ILE A 1 82 ? -26.130 10.039 30.257 1.00 61.38 82 ILE A O 1
ATOM 664 N N . TYR A 1 83 ? -25.848 12.042 29.297 1.00 59.72 83 TYR A N 1
ATOM 665 C CA . TYR A 1 83 ? -26.443 12.776 30.399 1.00 59.72 83 TYR A CA 1
ATOM 666 C C . TYR A 1 83 ? -27.953 12.567 30.334 1.00 59.72 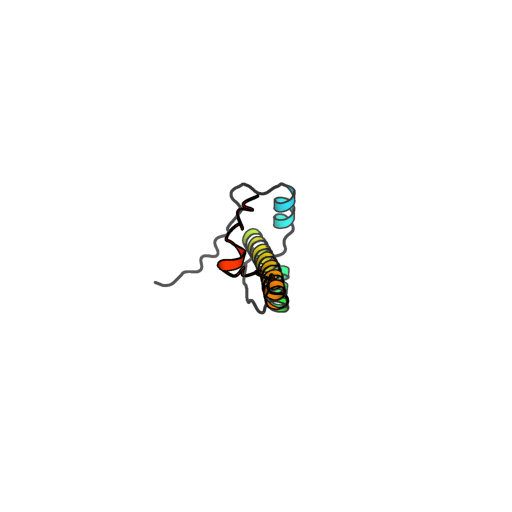83 TYR A C 1
ATOM 668 O O . TYR A 1 83 ? -28.575 12.792 29.293 1.00 59.72 83 TYR A O 1
ATOM 676 N N . ASN A 1 84 ? -28.557 12.144 31.444 1.00 58.69 84 ASN A N 1
ATOM 677 C CA . ASN A 1 84 ? -30.009 12.162 31.552 1.00 58.69 84 ASN A CA 1
ATOM 678 C C . ASN A 1 84 ? -30.506 13.595 31.334 1.00 58.69 84 ASN A C 1
ATOM 680 O O . ASN A 1 84 ? -29.850 14.555 31.740 1.00 58.69 84 ASN A O 1
ATOM 684 N N . LYS A 1 85 ? -31.693 13.753 30.734 1.00 59.22 85 LYS A N 1
ATOM 685 C CA . LYS A 1 85 ? -32.304 15.074 30.491 1.00 59.22 85 LYS A CA 1
ATOM 686 C C . LYS A 1 85 ? -32.336 15.936 31.762 1.00 59.22 85 LYS A C 1
ATOM 688 O O . LYS A 1 85 ? -32.110 17.135 31.698 1.00 59.22 85 LYS A O 1
ATOM 693 N N . THR A 1 86 ? -32.549 15.312 32.921 1.00 65.56 86 THR A N 1
ATOM 694 C CA . THR A 1 86 ? -32.543 15.957 34.244 1.00 65.56 86 THR A CA 1
ATOM 695 C C . THR A 1 86 ? -31.163 16.436 34.702 1.00 65.56 86 THR A C 1
ATOM 697 O O . THR A 1 86 ? -31.084 17.354 35.508 1.00 65.56 86 THR A O 1
ATOM 700 N N . SER A 1 87 ? -30.082 15.848 34.188 1.00 62.25 87 SER A N 1
ATOM 701 C CA . SER A 1 87 ? -28.694 16.252 34.446 1.00 62.25 87 SER A CA 1
ATOM 702 C C . SER A 1 87 ? -28.236 17.422 33.567 1.00 62.25 87 SER A C 1
ATOM 704 O O . SER A 1 87 ? -27.211 18.023 33.864 1.00 62.25 87 SER A O 1
ATOM 706 N N . LEU A 1 88 ? -28.970 17.721 32.487 1.00 60.00 88 LEU A N 1
ATOM 707 C CA . LEU A 1 88 ? -28.680 18.802 31.533 1.00 60.00 88 LEU A CA 1
ATOM 708 C C . LEU A 1 88 ? -29.429 20.102 31.842 1.00 60.00 88 LEU A C 1
ATOM 710 O O . LEU A 1 88 ? -29.133 21.137 31.252 1.00 60.00 88 LEU A O 1
ATOM 714 N N . ILE A 1 89 ? -30.417 20.057 32.735 1.00 63.91 89 ILE A N 1
ATOM 715 C CA . ILE A 1 89 ? -31.105 21.260 33.191 1.00 63.91 89 ILE A CA 1
ATOM 716 C C . ILE A 1 89 ? -30.223 21.860 34.279 1.00 63.91 89 ILE A C 1
ATOM 718 O O . ILE A 1 89 ? -30.140 21.318 35.382 1.00 63.91 89 ILE A O 1
ATOM 722 N N . GLU A 1 90 ? -29.541 22.960 33.956 1.00 58.31 90 GLU A N 1
ATOM 723 C CA . GLU A 1 90 ? -28.890 23.805 34.951 1.00 58.31 90 GLU A CA 1
ATOM 724 C C . GLU A 1 90 ? -29.885 24.059 36.085 1.00 58.31 90 GLU A C 1
ATOM 726 O O . GLU A 1 90 ? -30.923 24.704 35.899 1.00 58.31 90 GLU A O 1
ATOM 731 N N . LYS A 1 91 ? -29.584 23.531 37.276 1.00 58.34 91 LYS A N 1
ATOM 732 C CA . LYS A 1 91 ? -30.230 23.997 38.496 1.00 58.34 91 LYS A CA 1
ATOM 733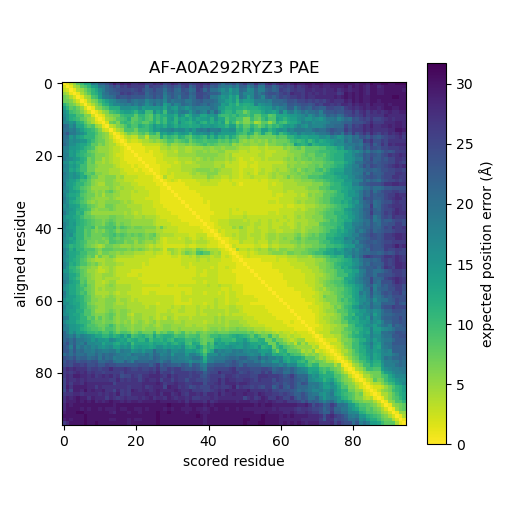 C C . LYS A 1 91 ? -29.828 25.459 38.626 1.00 58.34 91 LYS A C 1
ATOM 735 O O . LYS A 1 91 ? -28.741 25.750 39.117 1.00 58.34 91 LYS A O 1
ATOM 740 N N . LYS A 1 92 ? -30.678 26.374 38.152 1.00 53.81 92 LYS A N 1
ATOM 741 C CA . LYS A 1 92 ? -30.608 27.772 38.567 1.00 53.81 92 LYS A CA 1
ATOM 742 C C . LYS A 1 92 ? -30.655 27.743 40.089 1.00 53.81 92 LYS A C 1
ATOM 744 O O . LYS A 1 92 ? -31.681 27.404 40.672 1.00 53.81 92 LYS A O 1
ATOM 749 N N . PHE A 1 93 ? -29.509 27.987 40.714 1.00 51.47 93 PHE A N 1
ATOM 750 C CA . PHE A 1 93 ? -29.430 28.256 42.135 1.00 51.47 93 PHE A CA 1
ATOM 751 C C . PHE A 1 93 ? -30.243 29.529 42.367 1.00 51.47 93 PHE A C 1
ATOM 753 O O . PHE A 1 93 ? -29.791 30.625 42.050 1.00 51.47 93 PHE A O 1
ATOM 760 N N . CYS A 1 94 ? -31.474 29.372 42.843 1.00 44.75 94 CYS A N 1
ATOM 761 C CA . CYS A 1 94 ? -32.162 30.447 43.535 1.00 44.75 94 CYS A CA 1
ATOM 762 C C . CYS A 1 94 ? -31.511 30.537 44.918 1.00 44.75 94 CYS A C 1
ATOM 764 O O . CYS A 1 94 ? -31.744 29.671 45.761 1.00 44.75 94 CYS A O 1
ATOM 766 N N . ILE A 1 95 ? -30.618 31.517 45.069 1.00 41.94 95 ILE A N 1
ATOM 767 C CA . ILE A 1 95 ? -30.245 32.095 46.365 1.00 41.94 95 ILE A CA 1
ATOM 768 C C . ILE A 1 95 ? -31.373 33.042 46.767 1.00 41.94 95 ILE A C 1
ATOM 770 O O . ILE A 1 95 ? -31.862 33.755 45.858 1.00 41.94 95 ILE A O 1
#

Secondary structure (DSSP, 8-state):
-------------S---HHHHHHHHT--HHHHHHHHHHHH------TT-HHHHHHHHHHHHHHHHHHHHHHHHHHS--------GGGSS------